Protein AF-Q23145-F1 (afdb_monomer_lite)

Sequence (79 aa):
MADAIQTAPRFTGKNRDPQLFTVTNHYNEAGTGPLEAAICRHNPLHVVSAALRHQHEESQCPDRKWNPSEKIVKYKDMQ

Structure (mmCIF, N/CA/C/O backbone):
data_AF-Q23145-F1
#
_entry.id   AF-Q23145-F1
#
loop_
_atom_site.group_PDB
_atom_site.id
_atom_site.type_symbol
_atom_site.label_atom_id
_atom_site.label_alt_id
_atom_site.label_comp_id
_atom_site.label_asym_id
_atom_site.label_entity_id
_atom_site.label_seq_id
_atom_site.pdbx_PDB_ins_code
_atom_site.Cartn_x
_atom_site.Cartn_y
_atom_site.Cartn_z
_atom_site.occupancy
_atom_site.B_iso_or_equiv
_atom_site.auth_seq_id
_atom_site.auth_comp_id
_atom_site.auth_asym_id
_atom_site.auth_atom_id
_atom_site.pdbx_PDB_model_num
ATOM 1 N N . MET A 1 1 ? 22.175 22.766 8.928 1.00 39.75 1 MET A N 1
ATOM 2 C CA . MET A 1 1 ? 21.921 22.484 7.502 1.00 39.75 1 MET A CA 1
ATOM 3 C C . MET A 1 1 ? 20.530 21.882 7.460 1.00 39.75 1 MET A C 1
ATOM 5 O O . MET A 1 1 ? 20.368 20.790 7.973 1.00 39.75 1 MET A O 1
ATOM 9 N N . ALA A 1 2 ? 19.513 22.657 7.081 1.00 40.81 2 ALA A N 1
ATOM 10 C CA . ALA A 1 2 ? 18.134 22.175 7.081 1.00 40.81 2 ALA A CA 1
ATOM 11 C C . ALA A 1 2 ? 17.875 21.502 5.733 1.00 40.81 2 ALA A C 1
ATOM 13 O O . ALA A 1 2 ? 17.969 22.167 4.700 1.00 40.81 2 ALA A O 1
ATOM 14 N N . ASP A 1 3 ? 17.631 20.193 5.764 1.00 37.59 3 ASP A N 1
ATOM 15 C CA . ASP A 1 3 ? 17.283 19.390 4.599 1.00 37.59 3 ASP A CA 1
ATOM 16 C C . ASP A 1 3 ? 16.142 20.045 3.824 1.00 37.59 3 ASP A C 1
ATOM 18 O O . ASP A 1 3 ? 15.077 20.357 4.365 1.00 37.59 3 ASP A O 1
ATOM 22 N N . ALA A 1 4 ? 16.390 20.274 2.537 1.00 39.59 4 ALA A N 1
ATOM 23 C CA . ALA A 1 4 ? 15.379 20.711 1.600 1.00 39.59 4 ALA A CA 1
ATOM 24 C C . ALA A 1 4 ? 14.359 19.578 1.454 1.00 39.59 4 ALA A C 1
ATOM 26 O O . ALA A 1 4 ? 14.530 18.673 0.641 1.00 39.59 4 ALA A O 1
ATOM 27 N N . ILE A 1 5 ? 13.293 19.623 2.255 1.00 39.84 5 ILE A N 1
ATOM 28 C CA . ILE A 1 5 ? 12.097 18.817 2.023 1.00 39.84 5 ILE A CA 1
ATOM 29 C C . ILE A 1 5 ? 11.551 19.272 0.671 1.00 39.84 5 ILE A C 1
ATOM 31 O O . ILE A 1 5 ? 10.904 20.316 0.555 1.00 39.84 5 ILE A O 1
ATOM 35 N N . GLN A 1 6 ? 11.890 18.512 -0.367 1.00 39.41 6 GLN A N 1
ATOM 36 C CA . GLN A 1 6 ? 11.467 18.735 -1.736 1.00 39.41 6 GLN A CA 1
ATOM 37 C C . GLN A 1 6 ? 9.944 18.609 -1.753 1.00 39.41 6 GLN A C 1
ATOM 39 O O . GLN A 1 6 ? 9.378 17.519 -1.718 1.00 39.41 6 GLN A O 1
ATOM 44 N N . THR A 1 7 ? 9.271 19.754 -1.684 1.00 37.44 7 THR A N 1
ATOM 45 C CA . THR A 1 7 ? 7.816 19.831 -1.665 1.00 37.44 7 THR A CA 1
ATOM 46 C C . THR A 1 7 ? 7.327 19.229 -2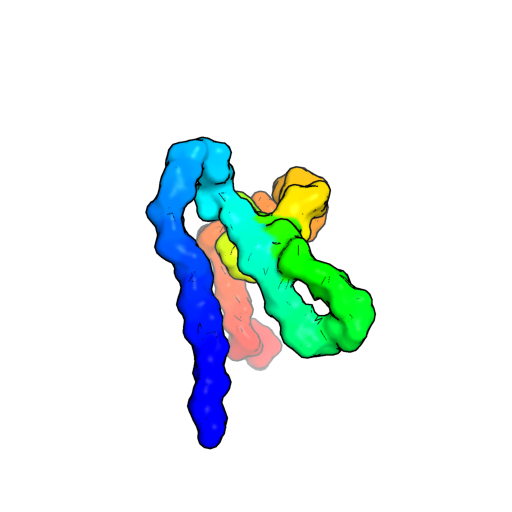.977 1.00 37.44 7 THR A C 1
ATOM 48 O O . THR A 1 7 ? 7.664 19.729 -4.051 1.00 37.44 7 THR A O 1
ATOM 51 N N . ALA A 1 8 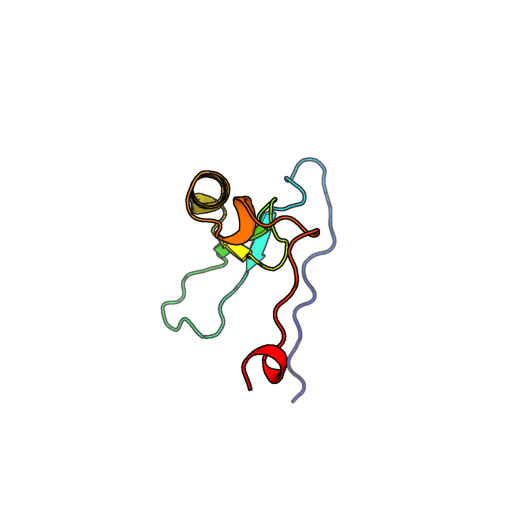? 6.599 18.115 -2.887 1.00 43.81 8 ALA A N 1
ATOM 52 C CA . ALA A 1 8 ? 6.109 17.381 -4.044 1.00 43.81 8 ALA A CA 1
ATOM 53 C C . ALA A 1 8 ? 5.361 18.321 -5.018 1.00 43.81 8 ALA A C 1
ATOM 55 O O . ALA A 1 8 ? 4.671 19.251 -4.579 1.00 43.81 8 ALA A O 1
ATOM 56 N N . PRO A 1 9 ? 5.527 18.120 -6.339 1.00 38.03 9 PRO A N 1
ATOM 57 C CA . PRO A 1 9 ? 5.125 19.075 -7.363 1.00 38.03 9 PRO A CA 1
ATOM 58 C C . PRO A 1 9 ? 3.636 19.423 -7.302 1.00 38.03 9 PRO A C 1
ATOM 60 O O . PRO A 1 9 ? 2.765 18.560 -7.192 1.00 38.03 9 PRO A O 1
ATOM 63 N N . ARG A 1 10 ? 3.357 20.729 -7.415 1.00 36.62 10 ARG A N 1
ATOM 64 C CA . ARG A 1 10 ? 2.005 21.290 -7.486 1.00 36.62 10 ARG A CA 1
ATOM 65 C C . ARG A 1 10 ? 1.252 20.689 -8.676 1.00 36.62 10 ARG A C 1
ATOM 67 O O . ARG A 1 10 ? 1.636 20.858 -9.830 1.00 36.62 10 ARG A O 1
ATOM 74 N N . PHE A 1 11 ? 0.169 20.001 -8.329 1.00 40.12 11 PHE A N 1
ATOM 75 C CA . PHE A 1 11 ? -0.820 19.339 -9.171 1.00 40.12 11 PHE A CA 1
ATOM 76 C C . PHE A 1 11 ? -1.226 20.211 -10.375 1.00 40.12 11 PHE A C 1
ATOM 78 O O . PHE A 1 11 ? -1.980 21.173 -10.242 1.00 40.12 11 PHE A O 1
ATOM 85 N N . THR A 1 12 ? -0.725 19.884 -11.566 1.00 37.91 12 THR A N 1
ATOM 86 C CA . THR A 1 12 ? -1.169 20.483 -12.829 1.00 37.91 12 THR A CA 1
ATOM 87 C C . THR A 1 12 ? -1.570 19.364 -13.783 1.00 37.91 12 THR A C 1
ATOM 89 O O . THR A 1 12 ? -0.839 18.398 -13.961 1.00 37.91 12 THR A O 1
ATOM 92 N N . GLY A 1 13 ? -2.750 19.493 -14.392 1.00 38.03 13 GLY A N 1
ATOM 93 C CA . GLY A 1 13 ? -3.098 18.742 -15.599 1.00 38.03 13 GLY A CA 1
ATOM 94 C C . GLY A 1 13 ? -3.740 17.371 -15.383 1.00 38.03 13 GLY A C 1
ATOM 95 O O . GLY A 1 13 ? -3.072 16.349 -15.377 1.00 38.03 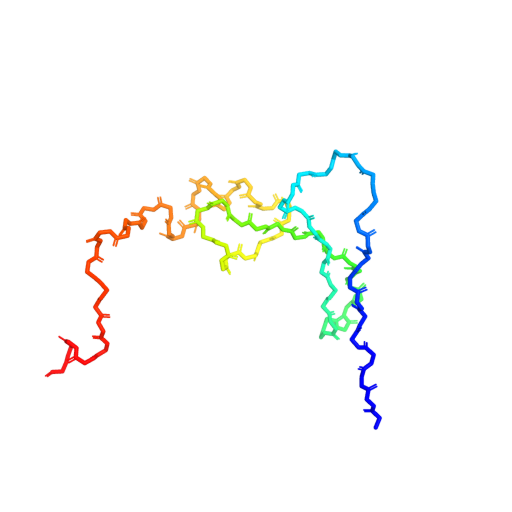13 GLY A O 1
ATOM 96 N N . LYS A 1 14 ? -5.072 17.398 -15.263 1.00 39.69 14 LYS A N 1
ATOM 97 C CA . LYS A 1 14 ? -6.071 16.450 -15.791 1.00 39.69 14 LYS A CA 1
ATOM 98 C C . LYS A 1 14 ? -5.556 15.051 -16.192 1.00 39.69 14 LYS A C 1
ATOM 100 O O . LYS A 1 14 ? -4.857 14.912 -17.189 1.00 39.69 14 LYS A O 1
ATOM 105 N N . ASN A 1 15 ? -6.108 14.033 -15.519 1.00 46.78 15 ASN A N 1
ATOM 106 C CA . ASN A 1 15 ? -6.136 12.614 -15.914 1.00 46.78 15 ASN A CA 1
ATOM 107 C C . ASN A 1 15 ? -5.013 11.701 -15.383 1.00 46.78 15 ASN A C 1
ATOM 109 O O . ASN A 1 15 ? -4.620 10.745 -16.047 1.00 46.78 15 ASN A O 1
ATOM 113 N N . ARG A 1 16 ? -4.518 11.951 -14.166 1.00 48.28 16 ARG A N 1
ATOM 114 C CA . ARG A 1 16 ? -3.785 10.930 -13.404 1.00 48.28 16 ARG A CA 1
ATOM 115 C C . ARG A 1 16 ? -4.701 10.387 -12.321 1.00 48.28 16 ARG A C 1
ATOM 117 O O . ARG A 1 16 ? -5.321 11.170 -11.605 1.00 48.28 16 ARG A O 1
ATOM 124 N N . ASP A 1 17 ? -4.818 9.063 -12.270 1.00 57.28 17 ASP A N 1
ATOM 125 C CA . ASP A 1 17 ? -5.474 8.336 -11.185 1.00 57.28 17 ASP A CA 1
ATOM 126 C C . ASP A 1 17 ? -5.014 8.970 -9.856 1.00 57.28 17 ASP A C 1
ATOM 128 O O . ASP A 1 17 ? -3.801 9.040 -9.630 1.00 57.28 17 ASP A O 1
ATOM 132 N N . PRO A 1 18 ? -5.921 9.520 -9.021 1.00 60.28 18 PRO A N 1
ATOM 133 C CA . PRO A 1 18 ? -5.556 10.303 -7.835 1.00 60.28 18 PRO A CA 1
ATOM 134 C C . PRO A 1 18 ? -4.729 9.510 -6.814 1.00 60.28 18 PRO A C 1
ATOM 136 O O . PRO A 1 18 ? -4.252 10.076 -5.833 1.00 60.28 18 PRO A O 1
ATOM 139 N N . GLN A 1 19 ? -4.552 8.210 -7.043 1.00 73.94 19 GLN A N 1
ATOM 140 C CA . GLN A 1 19 ? -3.750 7.319 -6.225 1.00 73.94 19 GLN A CA 1
ATOM 141 C C . GLN A 1 19 ? -2.293 7.189 -6.679 1.00 73.94 19 GLN A C 1
ATOM 143 O O . GLN A 1 19 ? -1.523 6.621 -5.914 1.00 73.94 19 GLN A O 1
ATOM 148 N N . LEU A 1 20 ? -1.900 7.674 -7.866 1.00 83.06 20 LEU A N 1
ATOM 149 C CA . LEU A 1 20 ? -0.537 7.526 -8.396 1.00 83.06 20 LEU A CA 1
ATOM 150 C C . LEU A 1 20 ? 0.350 8.726 -8.056 1.00 83.06 20 LEU A C 1
ATOM 152 O O . LEU A 1 20 ? 0.018 9.875 -8.354 1.00 83.06 20 LEU A O 1
ATOM 156 N N . PHE A 1 21 ? 1.517 8.452 -7.482 1.00 85.25 21 PHE A N 1
ATOM 157 C CA . PHE A 1 21 ? 2.517 9.457 -7.136 1.00 85.25 21 PHE A CA 1
ATOM 158 C C . PHE A 1 21 ? 3.925 8.882 -7.259 1.00 85.25 21 PHE A C 1
ATOM 160 O O . PHE A 1 21 ? 4.137 7.674 -7.302 1.00 85.25 21 PHE A O 1
ATOM 167 N N . THR A 1 22 ? 4.912 9.762 -7.342 1.00 86.69 22 THR A N 1
ATOM 168 C CA . THR A 1 22 ? 6.308 9.368 -7.503 1.00 86.69 22 THR A CA 1
ATOM 169 C C . THR A 1 22 ? 7.020 9.441 -6.161 1.00 86.69 22 THR A C 1
ATOM 171 O O . THR A 1 22 ? 6.954 10.469 -5.486 1.00 86.69 22 THR A O 1
ATOM 174 N N . VAL A 1 23 ? 7.718 8.370 -5.790 1.00 81.31 23 VAL A N 1
ATOM 175 C CA . VAL A 1 23 ? 8.544 8.293 -4.581 1.00 81.31 23 VAL A CA 1
ATOM 176 C C . VAL A 1 23 ? 10.008 8.107 -4.952 1.00 81.31 23 VAL A C 1
ATOM 178 O O . VAL A 1 23 ? 10.358 7.312 -5.822 1.00 81.31 23 VAL A O 1
ATOM 181 N N . THR A 1 24 ? 10.884 8.842 -4.282 1.00 78.44 24 THR A N 1
ATOM 182 C CA . THR A 1 24 ? 12.335 8.687 -4.399 1.00 78.44 24 THR A CA 1
ATOM 183 C C . THR A 1 24 ? 12.863 8.065 -3.117 1.00 78.44 24 THR A C 1
ATOM 185 O O . THR A 1 24 ? 12.621 8.582 -2.028 1.00 78.44 24 THR A O 1
ATOM 188 N N . ASN A 1 25 ? 13.575 6.945 -3.230 1.00 69.50 25 ASN A N 1
ATOM 189 C CA . ASN A 1 25 ? 14.233 6.331 -2.085 1.00 69.50 25 ASN A CA 1
ATOM 190 C C .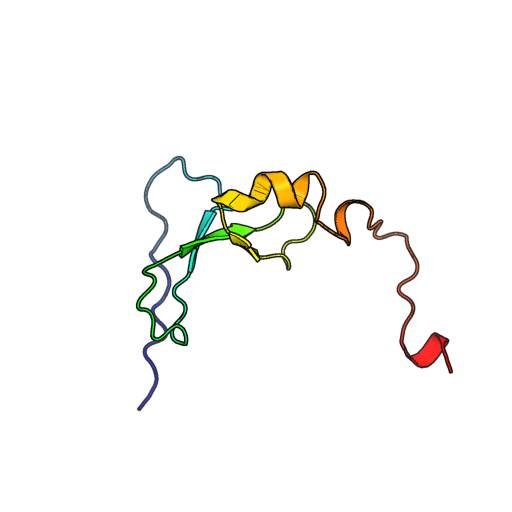 ASN A 1 25 ? 15.672 6.851 -1.987 1.00 69.50 25 ASN A C 1
ATOM 192 O O . ASN A 1 25 ? 16.525 6.450 -2.774 1.00 69.50 25 ASN A O 1
ATOM 196 N N . HIS A 1 26 ? 15.943 7.720 -1.012 1.00 71.12 26 HIS A N 1
ATOM 197 C CA . HIS A 1 26 ? 17.285 8.263 -0.775 1.00 71.12 26 HIS A CA 1
ATOM 198 C C . HIS A 1 26 ? 18.287 7.225 -0.243 1.00 71.12 26 HIS A C 1
ATOM 200 O O . HIS A 1 26 ? 19.487 7.469 -0.301 1.00 71.12 26 HIS A O 1
ATOM 206 N N . TYR A 1 27 ? 17.816 6.076 0.256 1.00 69.25 27 TYR A N 1
ATOM 207 C CA . TYR A 1 27 ? 18.669 5.017 0.802 1.00 69.25 27 TYR A CA 1
ATOM 208 C C . TYR A 1 27 ? 19.128 4.003 -0.243 1.00 69.25 27 TYR A C 1
ATOM 210 O O . TYR A 1 27 ? 20.007 3.195 0.046 1.00 69.25 27 TYR A O 1
ATOM 218 N N . ASN A 1 28 ? 18.528 3.996 -1.438 1.00 59.75 28 ASN A N 1
ATOM 219 C CA . ASN A 1 28 ? 18.926 3.035 -2.453 1.00 59.75 28 ASN A CA 1
ATOM 220 C C . ASN A 1 28 ? 20.147 3.577 -3.204 1.00 59.75 28 ASN A C 1
ATOM 222 O O . ASN A 1 28 ? 20.013 4.299 -4.192 1.00 59.75 28 ASN A O 1
ATOM 226 N N . GLU A 1 29 ? 21.344 3.214 -2.734 1.00 60.41 29 GLU A N 1
ATOM 227 C CA . GLU A 1 29 ? 22.628 3.527 -3.387 1.00 60.41 29 GLU A CA 1
ATOM 228 C C . GLU A 1 29 ? 22.644 3.108 -4.867 1.00 60.41 29 GLU A C 1
ATOM 230 O O . GLU A 1 29 ? 23.338 3.709 -5.683 1.00 60.41 29 GLU A O 1
ATOM 235 N N . ALA A 1 30 ? 21.818 2.120 -5.231 1.00 63.22 30 ALA A N 1
ATOM 236 C CA . ALA A 1 30 ? 21.665 1.604 -6.586 1.00 63.22 30 ALA A CA 1
ATOM 237 C C . ALA A 1 30 ? 21.080 2.608 -7.599 1.00 63.22 30 ALA A C 1
ATOM 239 O O . ALA A 1 30 ? 20.913 2.254 -8.766 1.00 63.22 30 ALA A O 1
ATOM 240 N N . GLY A 1 31 ? 20.736 3.836 -7.192 1.00 57.53 31 GLY A N 1
ATOM 241 C CA . GLY A 1 31 ? 20.305 4.877 -8.126 1.00 57.53 31 GLY A CA 1
ATOM 242 C C . GLY A 1 31 ? 19.036 4.508 -8.895 1.00 57.53 31 GLY A C 1
ATOM 243 O O . GLY A 1 31 ? 18.797 5.046 -9.976 1.00 57.53 31 GLY A O 1
ATOM 244 N N . THR A 1 32 ? 18.218 3.590 -8.361 1.00 63.34 32 THR A N 1
ATOM 245 C CA . THR A 1 32 ? 16.878 3.349 -8.896 1.00 63.34 32 THR A CA 1
ATOM 246 C C . THR A 1 32 ? 16.154 4.677 -8.812 1.00 63.34 32 THR A C 1
ATOM 248 O O . THR A 1 32 ? 15.903 5.173 -7.712 1.00 63.34 32 THR A O 1
ATOM 251 N N . GLY A 1 33 ? 15.923 5.272 -9.979 1.00 69.44 33 GLY A N 1
ATOM 252 C CA . GLY A 1 33 ? 15.295 6.570 -10.118 1.00 69.44 33 GLY A CA 1
ATOM 253 C C . GLY A 1 33 ? 13.911 6.625 -9.464 1.00 69.44 33 GLY A C 1
ATOM 254 O O . GLY A 1 33 ? 13.463 5.656 -8.850 1.00 69.44 33 GLY A O 1
ATOM 255 N N . PRO A 1 34 ? 13.217 7.764 -9.587 1.00 77.25 34 PRO A N 1
ATOM 256 C CA . PRO A 1 34 ? 11.853 7.910 -9.093 1.00 77.25 34 PRO A CA 1
ATOM 257 C C . PRO A 1 34 ? 10.992 6.676 -9.407 1.00 77.25 34 PRO A C 1
ATOM 259 O O . PRO A 1 34 ? 10.829 6.307 -10.569 1.00 77.25 34 PRO A O 1
ATOM 262 N N . LEU A 1 35 ? 10.458 6.036 -8.366 1.00 80.12 35 LEU A N 1
ATOM 263 C CA . LEU A 1 35 ? 9.558 4.897 -8.488 1.00 80.12 35 LEU A CA 1
ATOM 264 C C . LEU A 1 35 ? 8.121 5.407 -8.477 1.00 80.12 35 LEU A C 1
ATOM 266 O O . LEU A 1 35 ? 7.750 6.239 -7.649 1.00 80.12 35 LEU A O 1
ATOM 270 N N . GLU A 1 36 ? 7.295 4.900 -9.384 1.00 87.62 36 GLU A N 1
ATOM 271 C CA . GLU A 1 36 ? 5.860 5.151 -9.324 1.00 87.62 36 GLU A CA 1
ATOM 272 C C . GLU A 1 36 ? 5.233 4.265 -8.249 1.00 87.62 36 GLU A C 1
ATOM 274 O O . GLU A 1 36 ? 5.315 3.033 -8.292 1.00 87.62 36 GLU A O 1
ATOM 279 N N . ALA A 1 37 ? 4.608 4.912 -7.276 1.00 88.62 37 ALA A N 1
ATOM 280 C CA . ALA A 1 37 ? 3.870 4.290 -6.201 1.00 88.62 37 ALA A CA 1
ATOM 281 C C . ALA A 1 37 ? 2.380 4.610 -6.324 1.00 88.62 37 ALA A C 1
ATOM 283 O O . ALA A 1 37 ? 1.971 5.597 -6.941 1.00 88.62 37 ALA A O 1
ATOM 284 N N . ALA A 1 38 ? 1.571 3.750 -5.724 1.00 89.94 38 ALA A N 1
ATOM 285 C CA . ALA A 1 38 ? 0.143 3.908 -5.630 1.00 89.94 38 ALA A CA 1
ATOM 286 C C . ALA A 1 38 ? -0.356 3.616 -4.216 1.00 89.94 38 ALA A C 1
ATOM 288 O O . ALA A 1 38 ? 0.190 2.761 -3.515 1.00 89.94 38 ALA A O 1
ATOM 289 N N . ILE A 1 39 ? -1.419 4.306 -3.817 1.00 90.56 39 ILE A N 1
ATOM 290 C CA . ILE A 1 39 ? -2.135 4.013 -2.573 1.00 90.56 39 ILE A CA 1
ATOM 291 C C . ILE A 1 39 ? -3.126 2.872 -2.827 1.00 90.56 39 ILE A C 1
ATOM 293 O O . ILE A 1 39 ? -3.914 2.945 -3.767 1.00 90.56 39 ILE A O 1
ATOM 297 N N . CYS A 1 40 ? -3.113 1.839 -1.984 1.00 88.06 40 CYS A N 1
ATOM 298 C CA . CYS A 1 40 ? -4.109 0.767 -2.027 1.00 88.06 40 CYS A CA 1
ATOM 299 C C . CYS A 1 40 ? -5.522 1.297 -1.740 1.00 88.06 40 CYS A C 1
ATOM 301 O O . CYS A 1 40 ? -5.738 2.007 -0.755 1.00 88.06 40 CYS A O 1
ATOM 303 N N . ARG A 1 41 ? -6.515 0.856 -2.519 1.00 88.00 41 ARG A N 1
ATOM 304 C CA . ARG A 1 41 ? -7.929 1.209 -2.296 1.00 88.00 41 ARG A CA 1
ATOM 305 C C . ARG A 1 41 ? -8.524 0.719 -0.969 1.00 88.00 41 ARG A C 1
ATOM 307 O O . ARG A 1 41 ? -9.492 1.307 -0.501 1.00 88.00 41 ARG A O 1
ATOM 314 N N . HIS A 1 42 ? -8.003 -0.373 -0.398 1.00 86.25 42 HIS A N 1
ATOM 315 C CA . HIS A 1 42 ? -8.567 -0.994 0.814 1.00 86.25 42 HIS A CA 1
ATOM 316 C C . HIS A 1 42 ? -8.032 -0.363 2.102 1.00 86.25 42 HIS A C 1
ATOM 318 O O . HIS A 1 42 ? -8.755 -0.287 3.088 1.00 86.25 42 HIS A O 1
ATOM 324 N N . ASN A 1 43 ? -6.777 0.097 2.099 1.00 84.88 43 ASN A N 1
ATOM 325 C CA . ASN A 1 43 ? -6.173 0.794 3.231 1.00 84.88 43 ASN A CA 1
ATOM 326 C C . ASN A 1 43 ? -5.147 1.824 2.726 1.00 84.88 43 ASN A C 1
ATOM 328 O O . ASN A 1 43 ? -4.147 1.420 2.123 1.00 84.88 43 ASN A O 1
ATOM 332 N N . PRO A 1 44 ? -5.332 3.129 3.005 1.00 85.62 44 PRO A N 1
ATOM 333 C CA . PRO A 1 44 ? -4.419 4.168 2.544 1.00 85.62 44 PRO A CA 1
ATOM 334 C C . PRO A 1 44 ? -3.021 4.114 3.178 1.00 85.62 44 PRO A C 1
ATOM 336 O O . PRO A 1 44 ? -2.111 4.783 2.695 1.00 85.62 44 PRO A O 1
ATOM 339 N N . LEU A 1 45 ? -2.826 3.318 4.235 1.00 87.75 45 LEU A N 1
ATOM 340 C CA . LEU A 1 45 ? -1.508 3.062 4.823 1.00 87.75 45 LEU A CA 1
ATOM 341 C C . LEU A 1 45 ? -0.650 2.121 3.964 1.00 87.75 45 LEU A C 1
ATOM 343 O O . LEU A 1 45 ? 0.565 2.058 4.144 1.00 87.75 45 LEU A O 1
ATOM 347 N N . HIS A 1 46 ? -1.257 1.399 3.020 1.00 87.38 46 HIS A N 1
ATOM 348 C CA . HIS A 1 46 ? -0.531 0.554 2.083 1.00 87.38 46 HIS A CA 1
ATOM 349 C C . HIS A 1 46 ? -0.117 1.357 0.849 1.00 87.38 46 HIS A C 1
ATOM 351 O O . HIS A 1 46 ? -0.911 1.565 -0.071 1.00 87.38 46 HIS A O 1
ATOM 357 N N . VAL A 1 47 ? 1.153 1.762 0.822 1.00 89.50 47 VAL A N 1
ATOM 358 C CA . VAL A 1 47 ? 1.818 2.308 -0.364 1.00 89.50 47 VAL A CA 1
ATOM 359 C C . VAL A 1 47 ? 2.540 1.175 -1.083 1.00 89.50 47 VAL A C 1
ATOM 361 O O . VAL A 1 47 ? 3.426 0.536 -0.517 1.00 89.50 47 VAL A O 1
ATOM 364 N N . VAL A 1 48 ? 2.157 0.919 -2.329 1.00 89.38 48 VAL A N 1
ATOM 365 C CA . VAL A 1 48 ? 2.706 -0.160 -3.164 1.00 89.38 48 VAL A CA 1
ATOM 366 C C . VAL A 1 48 ? 3.257 0.407 -4.465 1.00 89.38 48 VAL A C 1
ATOM 368 O O . VAL A 1 48 ? 2.931 1.530 -4.832 1.00 89.38 48 VAL A O 1
ATOM 371 N N . SER A 1 49 ? 4.097 -0.336 -5.187 1.00 88.56 49 SER A N 1
ATOM 372 C CA . SER A 1 49 ? 4.495 0.102 -6.529 1.00 88.56 49 SER A CA 1
ATOM 373 C C . SER A 1 49 ? 3.277 0.118 -7.456 1.00 88.56 49 SER A C 1
ATOM 375 O O . SER A 1 49 ? 2.409 -0.756 -7.377 1.00 88.56 49 SER A O 1
ATOM 377 N N . ALA A 1 50 ? 3.213 1.092 -8.362 1.00 87.81 50 ALA A N 1
ATOM 378 C CA . ALA A 1 50 ? 2.101 1.222 -9.301 1.00 87.81 50 ALA A CA 1
ATOM 379 C C . ALA A 1 50 ? 1.893 -0.061 -10.130 1.00 87.81 50 ALA A C 1
ATOM 381 O O . ALA A 1 50 ? 0.759 -0.490 -10.337 1.00 87.81 50 ALA A O 1
ATOM 382 N N . ALA A 1 51 ? 2.991 -0.724 -10.513 1.00 88.50 51 ALA A N 1
ATOM 383 C CA . ALA A 1 51 ? 2.979 -1.988 -11.248 1.00 88.50 51 ALA A CA 1
ATOM 384 C C . ALA A 1 51 ? 2.354 -3.158 -10.464 1.00 88.50 51 ALA A C 1
ATOM 386 O O . ALA A 1 51 ? 1.765 -4.049 -11.069 1.00 88.50 51 ALA A O 1
ATOM 387 N N . LEU A 1 52 ? 2.459 -3.162 -9.130 1.00 89.94 52 LEU A N 1
ATOM 388 C CA . LEU A 1 52 ? 1.931 -4.233 -8.276 1.00 89.94 52 LEU A CA 1
ATOM 389 C C . LEU A 1 52 ? 0.588 -3.877 -7.630 1.00 89.94 52 LEU A C 1
ATOM 391 O O . LEU A 1 52 ? 0.015 -4.720 -6.939 1.00 89.94 52 LEU A O 1
ATOM 395 N N . ARG A 1 53 ? 0.051 -2.668 -7.867 1.00 89.75 53 ARG A N 1
ATOM 396 C CA . ARG A 1 53 ? -1.209 -2.211 -7.254 1.00 89.75 53 ARG A CA 1
ATOM 397 C C . ARG A 1 53 ? -2.336 -3.219 -7.449 1.00 89.75 53 ARG A C 1
ATOM 399 O O . ARG A 1 53 ? -2.973 -3.612 -6.480 1.00 89.75 53 ARG A O 1
ATOM 406 N N . HIS A 1 54 ? -2.564 -3.648 -8.688 1.00 89.75 54 HIS A N 1
ATOM 407 C CA . HIS A 1 54 ? -3.677 -4.541 -9.011 1.00 89.75 54 HIS A CA 1
ATOM 408 C C . HIS A 1 54 ? -3.553 -5.881 -8.278 1.00 89.75 54 HIS A C 1
ATOM 410 O O . HIS A 1 54 ? -4.474 -6.303 -7.587 1.00 89.75 54 HIS A O 1
ATOM 416 N N . GLN A 1 55 ? -2.372 -6.501 -8.341 1.00 92.75 55 GLN A N 1
ATOM 417 C CA . GLN A 1 55 ? -2.096 -7.764 -7.660 1.00 92.75 55 GLN A CA 1
ATOM 418 C C . GLN A 1 55 ? -2.273 -7.646 -6.138 1.00 92.75 55 GLN A C 1
ATOM 420 O O . GLN A 1 55 ? -2.853 -8.540 -5.506 1.00 92.75 55 GLN A O 1
ATOM 425 N N . HIS A 1 56 ? -1.816 -6.532 -5.557 1.00 92.12 56 HIS A N 1
ATOM 426 C CA . HIS A 1 56 ? -1.990 -6.241 -4.138 1.00 92.12 56 HIS A CA 1
ATOM 427 C C . HIS A 1 56 ? -3.466 -6.147 -3.762 1.00 92.12 56 HIS A C 1
ATOM 429 O O . HIS A 1 56 ? -3.930 -6.849 -2.864 1.00 92.12 56 HIS A O 1
ATOM 435 N N . GLU A 1 57 ? -4.235 -5.339 -4.484 1.00 89.38 57 GLU A N 1
ATOM 436 C CA . GLU A 1 57 ? -5.658 -5.126 -4.212 1.00 89.38 57 GLU A CA 1
ATOM 437 C C . GLU A 1 57 ? -6.521 -6.367 -4.453 1.00 89.38 57 GLU A C 1
AT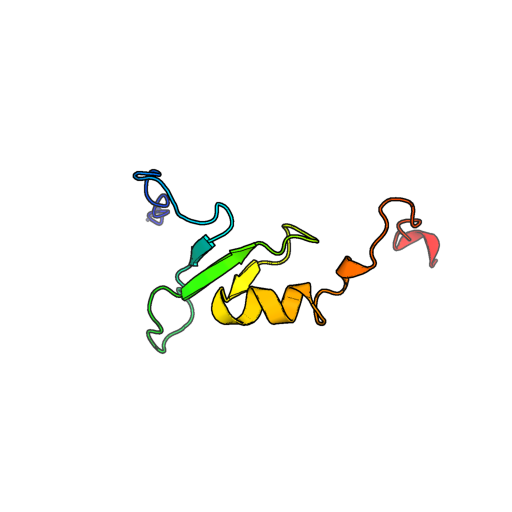OM 439 O O . GLU A 1 57 ? -7.562 -6.532 -3.800 1.00 89.38 57 GLU A O 1
ATOM 444 N N . GLU A 1 58 ? -6.106 -7.227 -5.382 1.00 91.81 58 GLU A N 1
ATOM 445 C CA . GLU A 1 58 ? -6.788 -8.474 -5.695 1.00 91.81 58 GLU A CA 1
ATOM 446 C C . GLU A 1 58 ? -6.494 -9.575 -4.693 1.00 91.81 58 GLU A C 1
ATOM 448 O O . GLU A 1 58 ? -7.413 -10.312 -4.356 1.00 91.81 58 GLU A O 1
ATOM 453 N N . SER A 1 59 ? -5.260 -9.732 -4.208 1.00 91.81 59 SER A N 1
ATOM 454 C CA . SER A 1 59 ? -4.886 -10.958 -3.483 1.00 91.81 59 SER A CA 1
ATOM 455 C C . SER A 1 59 ? -3.953 -10.779 -2.291 1.00 91.81 59 SER A C 1
ATOM 457 O O . SER A 1 59 ? -3.981 -11.628 -1.403 1.00 91.81 59 SER A O 1
ATOM 459 N N . GLN A 1 60 ? -3.165 -9.704 -2.228 1.00 91.25 60 GLN A N 1
ATOM 460 C CA . GLN A 1 60 ? -2.101 -9.581 -1.220 1.00 91.25 60 GLN A CA 1
ATOM 461 C C . GLN A 1 60 ? -2.437 -8.604 -0.093 1.00 91.25 60 GLN A C 1
ATOM 463 O O . GLN A 1 60 ? -1.801 -8.659 0.954 1.00 91.25 60 GLN A O 1
ATOM 468 N N . CYS A 1 61 ? -3.436 -7.735 -0.268 1.00 90.62 61 CYS A N 1
ATOM 469 C CA . CYS A 1 61 ? -3.812 -6.765 0.748 1.00 90.62 61 CYS A CA 1
ATOM 470 C C . CYS A 1 61 ? -4.420 -7.486 1.965 1.00 90.62 61 CYS A C 1
ATOM 472 O O . CYS A 1 61 ? -5.535 -8.009 1.849 1.00 90.62 61 CYS A O 1
ATOM 474 N N . PRO A 1 62 ? -3.750 -7.484 3.136 1.00 86.69 62 PRO A N 1
ATOM 475 C CA . PRO A 1 62 ? -4.256 -8.169 4.327 1.00 86.69 62 PRO A CA 1
ATOM 476 C C . PRO A 1 62 ? -5.583 -7.557 4.790 1.00 86.69 62 PRO A C 1
ATOM 478 O O . PRO A 1 62 ? -6.498 -8.270 5.194 1.00 86.69 62 PRO A O 1
ATOM 481 N N . ASP A 1 63 ? -5.736 -6.248 4.584 1.00 86.81 63 ASP A N 1
ATOM 482 C CA . ASP A 1 63 ? -6.933 -5.505 4.969 1.00 86.81 63 ASP A CA 1
ATOM 483 C C . ASP A 1 63 ? -8.074 -5.608 3.956 1.00 86.81 63 ASP A C 1
ATOM 485 O O . ASP A 1 63 ? -9.128 -5.014 4.152 1.00 86.81 63 ASP A O 1
ATOM 489 N N . ARG A 1 64 ? -7.926 -6.385 2.872 1.00 83.62 64 ARG A N 1
ATOM 490 C CA . ARG A 1 64 ? -9.014 -6.583 1.895 1.00 83.62 64 ARG A CA 1
ATOM 491 C C . ARG A 1 64 ? -10.279 -7.145 2.558 1.00 83.62 64 ARG A C 1
ATOM 493 O O . ARG A 1 64 ? -11.385 -6.910 2.079 1.00 83.62 64 ARG A O 1
ATOM 500 N N . LYS A 1 65 ? -10.108 -7.942 3.616 1.00 83.12 65 LYS A N 1
ATOM 501 C CA . LYS A 1 65 ? -11.203 -8.517 4.408 1.00 83.12 65 LYS A CA 1
ATOM 502 C C . LYS A 1 65 ? -11.430 -7.778 5.725 1.00 83.12 65 LYS A C 1
ATOM 504 O O . LYS A 1 65 ? -12.308 -8.189 6.475 1.00 83.12 65 LYS A O 1
ATOM 509 N N . TRP A 1 66 ? -10.652 -6.733 6.010 1.00 73.25 66 TRP A N 1
ATOM 510 C CA . TRP A 1 66 ? -10.773 -6.002 7.260 1.00 73.25 66 TRP A CA 1
ATOM 511 C C . TRP A 1 66 ? -12.115 -5.280 7.296 1.00 73.25 66 TRP A C 1
ATOM 513 O O . TRP A 1 66 ? -12.432 -4.457 6.436 1.00 73.25 66 TRP A O 1
ATOM 523 N N . ASN A 1 67 ? -12.925 -5.623 8.291 1.00 69.75 67 ASN A N 1
ATOM 524 C CA . ASN A 1 67 ? -14.191 -4.968 8.551 1.00 69.75 67 ASN A CA 1
ATOM 525 C C . ASN A 1 67 ? -13.990 -4.013 9.737 1.00 69.75 67 ASN A C 1
ATOM 527 O O . ASN A 1 67 ? -13.615 -4.481 10.810 1.00 69.75 67 ASN A O 1
ATOM 531 N N . PRO A 1 68 ? -14.293 -2.707 9.610 1.00 69.94 68 PRO A N 1
ATOM 532 C CA . PRO A 1 68 ? -14.188 -1.755 10.721 1.00 69.94 68 PRO A CA 1
ATOM 533 C C . PRO A 1 68 ? -14.995 -2.154 11.967 1.00 69.94 68 PRO A C 1
ATOM 535 O O . PRO A 1 68 ? -14.744 -1.648 13.057 1.00 69.94 68 PRO A O 1
ATOM 538 N N . SER A 1 69 ? -15.978 -3.045 11.802 1.00 72.19 69 SER A N 1
ATOM 539 C CA . SER A 1 69 ? -16.795 -3.595 12.890 1.00 72.19 69 SER A CA 1
ATOM 540 C C . SER A 1 69 ? -16.082 -4.686 13.701 1.00 72.19 69 SER A C 1
ATOM 542 O O . SER A 1 69 ? -16.584 -5.089 14.752 1.00 72.19 69 SER A O 1
ATOM 544 N N . GLU A 1 70 ? -14.949 -5.208 13.225 1.00 71.44 70 GLU A N 1
ATOM 545 C CA . GLU A 1 70 ? -14.152 -6.176 13.975 1.00 71.44 70 GLU A CA 1
ATOM 546 C C . GLU A 1 70 ? -13.535 -5.509 15.203 1.00 71.44 70 GLU A C 1
ATOM 548 O O . GLU A 1 70 ? -13.056 -4.373 15.170 1.00 71.44 70 GLU A O 1
ATOM 553 N N . LYS A 1 71 ? -13.564 -6.221 16.333 1.00 72.75 71 LYS A N 1
ATOM 554 C CA . LYS A 1 71 ? -12.989 -5.703 17.572 1.00 72.75 71 LYS A CA 1
ATOM 555 C C . LYS A 1 71 ? -11.487 -5.520 17.382 1.00 72.75 71 LYS A C 1
ATOM 557 O O . LYS A 1 71 ? -10.763 -6.486 17.163 1.00 72.75 71 LYS A O 1
ATOM 562 N N . ILE A 1 72 ? -11.023 -4.285 17.545 1.00 74.06 72 ILE A N 1
ATOM 563 C CA . ILE A 1 72 ? -9.597 -3.987 17.665 1.00 74.06 72 ILE A CA 1
ATOM 564 C C . ILE A 1 72 ? -9.126 -4.579 18.993 1.00 74.06 72 ILE A C 1
ATOM 566 O O . ILE A 1 72 ? -9.386 -4.004 20.052 1.00 74.06 72 ILE A O 1
ATOM 570 N N . VAL A 1 73 ? -8.458 -5.731 18.937 1.00 72.50 73 VAL A N 1
ATOM 571 C CA . VAL A 1 73 ? -7.821 -6.333 20.112 1.00 72.50 73 VAL A CA 1
ATOM 572 C C . VAL A 1 73 ? -6.633 -5.458 20.485 1.00 72.50 73 VAL A C 1
ATOM 574 O O . VAL A 1 73 ? -5.665 -5.341 19.730 1.00 72.50 73 VAL A O 1
ATOM 577 N N . LYS A 1 74 ? -6.713 -4.790 21.634 1.00 77.62 74 LYS A N 1
ATOM 578 C CA . LYS A 1 74 ? -5.596 -3.997 22.149 1.00 77.62 74 LYS A CA 1
ATOM 579 C C . LYS A 1 74 ? -4.629 -4.950 22.839 1.00 77.62 74 LYS A C 1
ATOM 581 O O . LYS A 1 74 ? -5.043 -5.946 23.414 1.00 77.62 74 LYS A O 1
ATOM 586 N N . TYR A 1 75 ? -3.341 -4.614 22.851 1.00 78.38 75 TYR A N 1
ATOM 587 C CA . TYR A 1 75 ? -2.316 -5.427 23.522 1.00 78.38 75 TYR A CA 1
ATOM 588 C C . TYR A 1 75 ? -2.677 -5.777 24.982 1.00 78.38 75 TYR A C 1
ATOM 590 O O . TYR A 1 75 ? -2.414 -6.878 25.446 1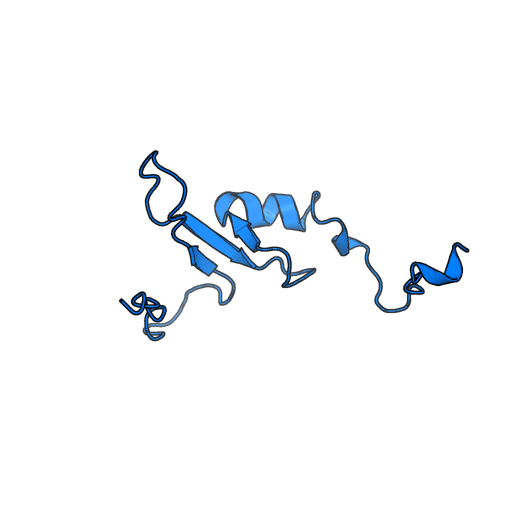.00 78.38 75 TYR A O 1
ATOM 598 N N . LYS A 1 76 ? -3.356 -4.859 25.684 1.00 81.38 76 LYS A N 1
ATOM 599 C CA . LYS A 1 76 ? -3.843 -5.057 27.057 1.00 81.38 76 LYS A CA 1
ATOM 600 C C . LYS A 1 76 ? -4.977 -6.081 27.210 1.00 81.38 76 LYS A C 1
ATOM 602 O O . LYS A 1 76 ? -5.213 -6.512 28.323 1.00 81.38 76 LYS A O 1
ATOM 607 N N . ASP A 1 77 ? -5.694 -6.424 26.139 1.00 77.12 77 ASP A N 1
ATOM 608 C CA . ASP A 1 77 ? -6.783 -7.412 26.180 1.00 77.12 77 ASP A CA 1
ATOM 609 C C . ASP A 1 77 ? -6.232 -8.854 26.109 1.00 77.12 77 ASP A C 1
ATOM 611 O O . ASP A 1 77 ? -6.992 -9.814 26.205 1.00 77.12 77 ASP A O 1
ATOM 615 N N . MET A 1 78 ? -4.916 -9.003 25.902 1.00 74.88 78 MET A N 1
ATOM 616 C CA . MET A 1 78 ? -4.193 -10.278 25.843 1.00 74.88 78 MET A CA 1
ATOM 617 C C . MET A 1 78 ? -3.391 -10.581 27.126 1.00 74.88 78 MET A C 1
ATOM 619 O O . MET A 1 78 ? -2.713 -11.606 27.170 1.00 74.88 78 MET A O 1
ATOM 623 N N . GLN A 1 79 ? -3.423 -9.689 28.126 1.00 64.00 79 GLN A N 1
ATOM 624 C CA . GLN A 1 79 ? -2.803 -9.871 29.448 1.00 64.00 79 GLN A CA 1
ATOM 625 C C . GLN A 1 79 ? -3.875 -10.152 30.496 1.00 64.00 79 GLN A C 1
ATOM 627 O O . GLN A 1 79 ? -3.613 -11.008 31.366 1.00 64.00 79 GLN A O 1
#

Secondary structure (DSSP, 8-state):
-------PPP--SS-S-TTEEEE--TT-TT----EEEEE-SS-TT-EEEGGGHHHIIIII-GGGG--TTS----GGGG-

pLDDT: mean 71.87, std 18.41, range [36.62, 92.75]

Organism: Caenorhabditis elegans (NCBI:txid6239)

Foldseek 3Di:
DDDDPPPADDDDDDDDDPFWDWDDDPPPPVCPDTFIWGQAPQDSVDIGGPVCNVVCCVPVPPSVVPDPPDDPDDPVNVD

Radius of gyration: 17.25 Å; chains: 1; bounding box: 39×33×45 Å